Protein AF-A0A8H4UT86-F1 (afdb_monomer_lite)

Radius of gyration: 17.37 Å; chains: 1; bounding box: 57×39×41 Å

pLDDT: mean 86.65, std 18.44, range [25.34, 98.81]

Secondary structure (DSSP, 8-state):
--------TTS--TT-GGGSGGGGG--GGG--S-PPTTSPPHHHHGGGT-----PPPTTSTT--S----SSHHHHHHHHHHHHHHHTSTT--S-EEEEEETHHHHHHHHHHHT--TTEEEEEEET--S-IIIIIIEETTEE-HHHHHHHHH---

Sequence (154 aa):
MQRKSLLSWLGVRFFCLDLVPGRVGVPKSRLSGYEKFEAPDPAEWTARGYAIVNVDNRGSWDSEGDLIWWGTAEGRDGYDVVEELAQLPWCNQAVSFVGNSWLGIIQWFVAAENPPHLKCIAPFEGASDIYREIICRGGIPCKAFLRFLAEQHF

Foldseek 3Di:
DDPPCPDPVPPDPPDDCVPPVCSVVDDPVQAPVPDHPQDDGCSPVVVVVDDDDDDADAPGDPHHDDDDQADLRLLVVLLVVLVVQLPDPSHPLADEQGGEESSLQSVLSVVVVPRVSHDYYHRHPHDPDCVCPPAQPVHRGDVPVVVVVVPDDD

Structure (mmCIF, N/CA/C/O backbone):
data_AF-A0A8H4UT86-F1
#
_entry.id   AF-A0A8H4UT86-F1
#
loop_
_atom_site.group_PDB
_atom_site.id
_atom_site.type_symbol
_atom_site.label_atom_id
_atom_site.label_alt_id
_atom_site.label_comp_id
_atom_site.label_asym_id
_atom_site.label_entity_id
_atom_site.label_seq_id
_atom_site.pdbx_PDB_ins_code
_atom_site.Cartn_x
_atom_site.Cartn_y
_atom_site.Cartn_z
_atom_site.occupancy
_atom_site.B_iso_or_equiv
_atom_site.auth_seq_id
_atom_site.auth_comp_id
_atom_site.auth_asym_id
_atom_site.auth_atom_id
_atom_site.pdbx_PDB_model_num
ATOM 1 N N . MET A 1 1 ? -36.670 6.330 6.724 1.00 34.47 1 MET A N 1
ATOM 2 C CA . MET A 1 1 ? -36.358 7.411 5.758 1.00 34.47 1 MET A CA 1
ATOM 3 C C . MET A 1 1 ? -34.984 7.953 6.125 1.00 34.47 1 MET A C 1
ATOM 5 O O . MET A 1 1 ? -34.867 8.416 7.240 1.00 34.47 1 MET A O 1
ATOM 9 N N . GLN A 1 2 ? -33.892 7.865 5.370 1.00 29.44 2 GLN A N 1
ATOM 10 C CA . GLN A 1 2 ? -33.568 7.300 4.060 1.00 29.44 2 GLN A CA 1
ATOM 11 C C . GLN A 1 2 ? -32.340 6.388 4.248 1.00 29.44 2 GLN A C 1
ATOM 13 O O . GLN A 1 2 ? -31.376 6.783 4.898 1.00 29.44 2 GLN A O 1
ATOM 18 N N . ARG A 1 3 ? -32.362 5.175 3.686 1.00 30.73 3 ARG A N 1
ATOM 19 C CA . ARG A 1 3 ? -31.147 4.366 3.522 1.00 30.73 3 ARG A CA 1
ATOM 20 C C . ARG A 1 3 ? -30.372 4.980 2.359 1.00 30.73 3 ARG A C 1
ATOM 22 O O . ARG A 1 3 ? -30.835 4.888 1.227 1.00 30.73 3 ARG A O 1
ATOM 29 N N . LYS A 1 4 ? -29.237 5.629 2.621 1.00 30.11 4 LYS A N 1
ATOM 30 C CA . LYS A 1 4 ? -28.296 6.008 1.561 1.00 30.11 4 LYS A CA 1
ATOM 31 C C . LYS A 1 4 ? -27.568 4.744 1.105 1.00 30.11 4 LYS A C 1
ATOM 33 O O . LYS A 1 4 ? -26.500 4.417 1.602 1.00 30.11 4 LYS A O 1
ATOM 38 N N . SER A 1 5 ? -28.190 4.002 0.193 1.00 31.72 5 SER A N 1
ATOM 39 C CA . SER A 1 5 ? -27.493 3.045 -0.660 1.00 31.72 5 SER A CA 1
ATOM 40 C C . SER A 1 5 ? -26.720 3.841 -1.712 1.00 31.72 5 SER A C 1
ATOM 42 O O . SER A 1 5 ? -27.226 4.070 -2.812 1.00 31.72 5 SER A O 1
ATOM 44 N N . LEU A 1 6 ? -25.520 4.311 -1.364 1.00 27.05 6 LEU A N 1
ATOM 45 C CA . LEU A 1 6 ? -24.525 4.669 -2.373 1.00 27.05 6 LEU A CA 1
ATOM 46 C C . LEU A 1 6 ? -23.946 3.356 -2.896 1.00 27.05 6 LEU A C 1
ATOM 48 O O . LEU A 1 6 ? -23.043 2.741 -2.344 1.00 27.05 6 LEU A O 1
ATOM 52 N N . LEU A 1 7 ? -24.666 2.883 -3.901 1.00 29.47 7 LEU A N 1
ATOM 53 C CA . LEU A 1 7 ? -24.441 1.722 -4.728 1.00 29.47 7 LEU A CA 1
ATOM 54 C C . LEU A 1 7 ? -23.053 1.822 -5.381 1.00 29.47 7 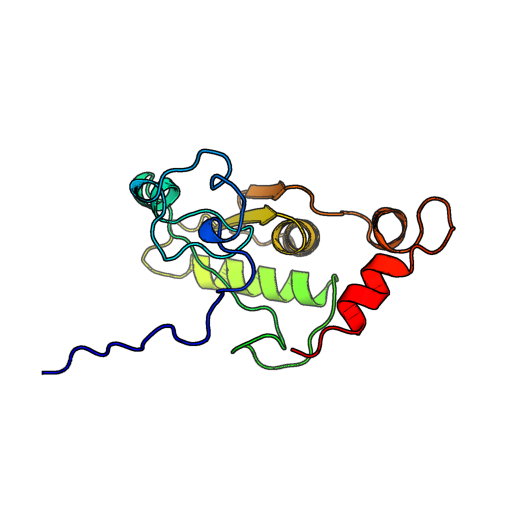LEU A C 1
ATOM 56 O O . LEU A 1 7 ? -22.773 2.739 -6.145 1.00 29.47 7 LEU A O 1
ATOM 60 N N . SER A 1 8 ? -22.223 0.835 -5.061 1.00 32.53 8 SER A N 1
ATOM 61 C CA . SER A 1 8 ? -20.828 0.573 -5.429 1.00 32.53 8 SER A CA 1
ATOM 62 C C . SER A 1 8 ? -20.579 0.310 -6.928 1.00 32.53 8 SER A C 1
ATOM 64 O O . SER A 1 8 ? -19.800 -0.564 -7.297 1.00 32.53 8 SER A O 1
ATOM 66 N N . TRP A 1 9 ? -21.250 1.026 -7.830 1.00 25.34 9 TRP A N 1
ATOM 67 C CA . TRP A 1 9 ? -21.366 0.613 -9.237 1.00 25.34 9 TRP A CA 1
ATOM 68 C C . TRP A 1 9 ? -20.205 0.963 -10.174 1.00 25.34 9 TRP A C 1
ATOM 70 O O . TRP A 1 9 ? -20.289 0.641 -11.356 1.00 25.34 9 TRP A O 1
ATOM 80 N N . LEU A 1 10 ? -19.101 1.521 -9.677 1.00 30.80 10 LEU A N 1
ATOM 81 C CA . LEU A 1 10 ? -17.875 1.703 -10.474 1.00 30.80 10 LEU A CA 1
ATOM 82 C C . LEU A 1 10 ? -16.599 1.183 -9.787 1.00 30.80 10 LEU A C 1
ATOM 84 O O . LEU A 1 10 ? -15.527 1.220 -10.379 1.00 30.80 10 LEU A O 1
ATOM 88 N N . GLY A 1 11 ? -16.707 0.622 -8.579 1.00 36.44 11 GLY A N 1
ATOM 89 C CA . GLY A 1 11 ? -15.558 0.123 -7.826 1.00 36.44 11 GLY A CA 1
ATOM 90 C C . GLY A 1 11 ? -15.260 -1.350 -8.113 1.00 36.44 11 GLY A C 1
ATOM 91 O O . GLY A 1 11 ? -16.002 -2.228 -7.687 1.00 36.44 11 GLY A O 1
ATOM 92 N N . VAL A 1 12 ? -14.142 -1.613 -8.792 1.00 42.94 12 VAL A N 1
ATOM 93 C CA . VAL A 1 12 ? -13.356 -2.860 -8.689 1.00 42.94 12 VAL A CA 1
ATOM 94 C C . VAL A 1 12 ? -14.091 -4.163 -9.071 1.00 42.94 12 VAL A C 1
ATOM 96 O O . VAL A 1 12 ? -14.198 -5.105 -8.293 1.00 42.94 12 VAL A O 1
ATOM 99 N N . ARG A 1 13 ? -14.561 -4.279 -10.321 1.00 43.00 13 ARG A N 1
ATOM 100 C CA . ARG A 1 13 ? -14.801 -5.609 -10.939 1.00 43.00 13 ARG A CA 1
ATOM 101 C C . ARG A 1 13 ? -13.634 -6.117 -11.781 1.00 43.00 13 ARG A C 1
ATOM 103 O O . ARG A 1 13 ? -13.644 -7.278 -12.186 1.00 43.00 13 ARG A O 1
ATOM 110 N N . PHE A 1 14 ? -12.631 -5.283 -12.028 1.00 49.34 14 PHE A N 1
ATOM 111 C CA . PHE A 1 14 ? -11.363 -5.734 -12.583 1.00 49.34 14 PHE A CA 1
ATOM 112 C C . PHE A 1 14 ? -10.630 -6.528 -11.491 1.00 49.34 14 PHE A C 1
ATOM 114 O O . PHE A 1 14 ? -10.315 -5.983 -10.441 1.00 49.34 14 PHE A O 1
ATOM 121 N N . PHE A 1 15 ? -10.428 -7.828 -11.734 1.00 62.12 15 PHE A N 1
ATOM 122 C CA . PHE A 1 15 ? -9.711 -8.780 -10.869 1.00 62.12 15 PHE A CA 1
ATOM 123 C C . PHE A 1 15 ? -10.402 -9.245 -9.566 1.00 62.12 15 PHE A C 1
ATOM 125 O O . PHE A 1 15 ? -9.761 -9.430 -8.535 1.00 62.12 15 PHE A O 1
ATOM 132 N N . CYS A 1 16 ? -11.705 -9.541 -9.609 1.00 73.94 16 CYS A N 1
ATOM 133 C CA . CYS A 1 16 ? -12.352 -10.340 -8.554 1.00 73.94 16 CYS A CA 1
ATOM 134 C C . CYS A 1 16 ? -11.991 -11.837 -8.683 1.00 73.94 16 CYS A C 1
ATOM 136 O O . CYS A 1 16 ? -11.884 -12.355 -9.797 1.00 73.94 16 CYS A O 1
ATOM 138 N N . LEU A 1 17 ? -11.900 -12.566 -7.560 1.00 83.06 17 LEU A N 1
ATOM 139 C CA . LEU A 1 17 ? -11.685 -14.025 -7.537 1.00 83.06 17 LEU A CA 1
ATOM 140 C C . LEU A 1 17 ? -12.720 -14.809 -8.357 1.00 83.06 17 LEU A C 1
ATOM 142 O O . LEU A 1 17 ? -12.412 -15.893 -8.844 1.00 83.06 17 LEU A O 1
ATOM 146 N N . ASP A 1 18 ? -13.924 -14.263 -8.546 1.00 84.69 18 ASP A N 1
ATOM 147 C CA . ASP A 1 18 ? -14.972 -14.852 -9.389 1.00 84.69 18 ASP A CA 1
ATOM 148 C C . ASP A 1 18 ? -14.587 -14.941 -10.879 1.00 84.69 18 ASP A C 1
ATOM 150 O O . ASP A 1 18 ? -15.198 -15.715 -11.616 1.00 84.69 18 ASP A O 1
ATOM 154 N N . LEU A 1 19 ? -13.573 -14.190 -11.321 1.00 83.00 19 LEU A N 1
ATOM 155 C CA . LEU A 1 19 ? -13.028 -14.250 -12.682 1.00 83.00 19 LEU A CA 1
ATOM 156 C C . LEU A 1 19 ? -11.931 -15.312 -12.839 1.00 83.00 19 LEU A C 1
ATOM 158 O O . LEU A 1 19 ? -11.539 -15.630 -13.961 1.00 83.00 19 LEU A O 1
ATOM 162 N N . VAL A 1 20 ? -11.427 -15.867 -11.735 1.00 83.69 20 VAL A N 1
ATOM 163 C CA . VAL A 1 20 ? -10.353 -16.862 -11.751 1.00 83.69 20 VAL A CA 1
ATOM 164 C C . VAL A 1 20 ? -10.962 -18.267 -11.830 1.00 83.69 20 VAL A C 1
ATOM 166 O O . VAL A 1 20 ? -11.836 -18.594 -11.019 1.00 83.69 20 VAL A O 1
ATOM 169 N N . PRO A 1 21 ? -10.515 -19.139 -12.759 1.00 87.06 21 PRO A N 1
ATOM 170 C CA . PRO A 1 21 ? -11.012 -20.509 -12.853 1.00 87.06 21 PRO A CA 1
ATOM 171 C C . PRO A 1 21 ? -10.977 -21.239 -11.504 1.00 87.06 21 PRO A C 1
ATOM 173 O O . PRO A 1 21 ? -9.951 -21.289 -10.825 1.00 87.06 21 PRO A O 1
ATOM 176 N N . GLY A 1 22 ? -12.130 -21.772 -11.088 1.00 87.19 22 GLY A N 1
ATOM 177 C CA . GLY A 1 22 ? -12.279 -22.478 -9.810 1.00 87.19 22 GLY A CA 1
ATOM 178 C C . GLY A 1 22 ? -12.062 -21.615 -8.560 1.00 87.19 22 GLY A C 1
ATOM 179 O O . GLY A 1 22 ? -11.963 -22.172 -7.468 1.00 87.19 22 GLY A O 1
ATOM 180 N N . ARG A 1 23 ? -11.969 -20.282 -8.697 1.00 89.31 23 ARG A N 1
ATOM 181 C CA . ARG A 1 23 ? -11.710 -19.317 -7.612 1.00 89.31 23 ARG A CA 1
ATOM 182 C C . ARG A 1 23 ? -10.495 -19.685 -6.761 1.00 89.31 23 ARG A C 1
ATOM 184 O O . ARG A 1 23 ? -10.483 -19.419 -5.563 1.00 89.31 23 ARG A O 1
ATOM 191 N N . VAL A 1 24 ? -9.531 -20.392 -7.364 1.00 88.00 24 VAL A N 1
ATOM 192 C CA . VAL A 1 24 ? -8.371 -21.014 -6.694 1.00 88.00 24 VAL A CA 1
ATOM 193 C C . VAL A 1 24 ? -8.730 -21.780 -5.407 1.00 88.00 24 VAL A C 1
ATOM 195 O O . VAL A 1 24 ? -7.945 -21.851 -4.468 1.00 88.00 24 VAL A O 1
ATOM 198 N N . GLY A 1 25 ? -9.936 -22.359 -5.351 1.00 90.31 25 GLY A N 1
ATOM 199 C CA . GLY A 1 25 ? -10.435 -23.104 -4.193 1.00 90.31 25 GLY A CA 1
ATOM 200 C C . GLY A 1 25 ? -11.023 -22.251 -3.062 1.00 90.31 25 GLY A C 1
ATOM 201 O O . GLY A 1 25 ? -11.426 -22.807 -2.042 1.00 90.31 25 GLY A O 1
ATOM 202 N N . VAL A 1 26 ? -11.123 -20.928 -3.219 1.00 88.88 26 VAL A N 1
ATOM 203 C CA . VAL A 1 26 ? -11.685 -20.029 -2.200 1.00 88.88 26 VAL A CA 1
ATOM 204 C C . VAL A 1 26 ? -13.218 -19.977 -2.317 1.00 88.88 26 VAL A C 1
ATOM 206 O O . VAL A 1 26 ? -13.752 -19.547 -3.345 1.00 88.88 26 VAL A O 1
ATOM 209 N N . PRO A 1 27 ? -13.978 -20.394 -1.284 1.00 90.69 27 PRO A N 1
ATOM 210 C CA . PRO A 1 27 ? -15.438 -20.373 -1.322 1.00 90.69 27 PRO A CA 1
ATOM 211 C C . PRO A 1 27 ? -16.002 -18.954 -1.149 1.00 90.69 27 PRO A C 1
ATOM 213 O O . PRO A 1 27 ? -15.335 -18.022 -0.714 1.00 90.69 27 PRO A O 1
ATOM 216 N N . LYS A 1 28 ? -17.273 -18.757 -1.526 1.00 88.25 28 LYS A N 1
ATOM 217 C CA . LYS A 1 28 ? -17.916 -17.419 -1.589 1.00 88.25 28 LYS A CA 1
ATOM 218 C C . LYS A 1 28 ? -18.197 -16.867 -0.200 1.00 88.25 28 LYS A C 1
ATOM 220 O O . LYS A 1 28 ? -18.029 -15.686 0.042 1.00 88.25 28 LYS A O 1
ATOM 225 N N . SER A 1 29 ? -18.516 -17.769 0.718 1.00 91.00 29 SER A N 1
ATOM 226 C CA . SER A 1 29 ? -18.728 -17.494 2.134 1.00 91.00 29 SER A CA 1
ATOM 227 C C . SER A 1 29 ? -17.478 -17.044 2.894 1.00 91.00 29 SER A C 1
ATOM 229 O O . SER A 1 29 ? -17.598 -16.700 4.064 1.00 91.00 29 SER A O 1
ATOM 231 N N . ARG A 1 30 ? -16.286 -17.089 2.281 1.00 89.56 30 ARG A N 1
ATOM 232 C CA . ARG A 1 30 ? -15.031 -16.65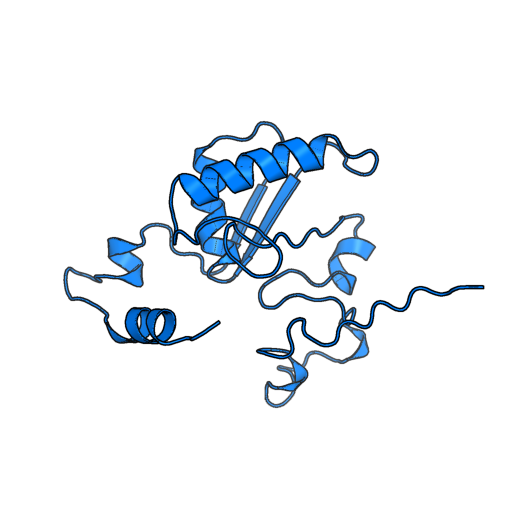2 2.913 1.00 89.56 30 ARG A CA 1
ATOM 233 C C . ARG A 1 30 ? -14.626 -15.223 2.563 1.00 89.56 30 ARG A C 1
ATOM 235 O O . ARG A 1 30 ? -13.658 -14.757 3.148 1.00 89.56 30 ARG A O 1
ATOM 242 N N . LEU A 1 31 ? -15.345 -14.567 1.654 1.00 89.50 31 LEU A N 1
ATOM 243 C CA . LEU A 1 31 ? -15.074 -13.190 1.250 1.00 89.50 31 LEU A CA 1
ATOM 244 C C . LEU A 1 31 ? -16.107 -12.243 1.852 1.00 89.50 31 LEU A C 1
ATOM 246 O O . LEU A 1 31 ? -17.269 -12.622 2.027 1.00 89.50 31 LEU A O 1
ATOM 250 N N . SER A 1 32 ? -15.694 -11.016 2.155 1.00 89.94 32 SER A N 1
ATOM 251 C CA . SER A 1 32 ? -16.606 -9.998 2.692 1.00 89.94 32 SER A CA 1
ATOM 252 C C . SER A 1 32 ? -17.507 -9.368 1.630 1.00 89.94 32 SER A C 1
ATOM 254 O O . SER A 1 32 ? -18.566 -8.841 1.974 1.00 89.94 32 SER A O 1
ATOM 256 N N . GLY A 1 33 ? -17.104 -9.408 0.358 1.00 88.31 33 GLY A N 1
ATOM 257 C CA . GLY A 1 33 ? -17.700 -8.616 -0.717 1.00 88.31 33 GLY A CA 1
ATOM 258 C C . GLY A 1 33 ? -17.239 -7.153 -0.720 1.00 88.31 33 GLY A C 1
ATOM 259 O O . GLY A 1 33 ? -17.763 -6.360 -1.502 1.00 88.31 33 GLY A O 1
ATOM 260 N N . TYR A 1 34 ? -16.296 -6.795 0.157 1.00 86.94 34 TYR A N 1
ATOM 261 C CA . TYR A 1 34 ? -15.683 -5.469 0.281 1.00 86.94 34 TYR A CA 1
ATOM 262 C C . TYR A 1 34 ? -14.158 -5.517 0.099 1.00 86.94 34 TYR A C 1
ATOM 264 O O . TYR A 1 34 ? -13.465 -4.534 0.365 1.00 86.94 34 TYR A O 1
ATOM 272 N N . GLU A 1 35 ? -13.618 -6.659 -0.319 1.00 86.25 35 GLU A N 1
ATOM 273 C CA . GLU A 1 35 ? -12.205 -6.829 -0.618 1.00 86.25 35 GLU A CA 1
ATOM 274 C C . GLU A 1 35 ? -11.767 -5.959 -1.809 1.00 86.25 35 GLU A C 1
ATOM 276 O O . GLU A 1 35 ? -12.440 -5.894 -2.839 1.00 86.25 35 GLU A O 1
ATOM 281 N N . LYS A 1 36 ? -10.618 -5.284 -1.674 1.00 86.50 36 LYS A N 1
ATOM 282 C CA . LYS A 1 36 ? -9.943 -4.591 -2.784 1.00 86.50 36 LYS A CA 1
ATOM 283 C C . LYS A 1 36 ? -8.915 -5.552 -3.385 1.00 86.50 36 LYS A C 1
ATOM 285 O O . LYS A 1 36 ? -8.343 -6.374 -2.670 1.00 86.50 36 LYS A O 1
ATOM 290 N N . PHE A 1 37 ? -8.708 -5.481 -4.699 1.00 85.62 37 PHE A N 1
ATOM 291 C CA . PHE A 1 37 ? -7.707 -6.312 -5.373 1.00 85.62 37 PHE A CA 1
ATOM 292 C C . PHE A 1 37 ? -6.336 -6.142 -4.700 1.00 85.62 37 PHE A C 1
ATOM 294 O O . PHE A 1 37 ? -5.969 -5.022 -4.354 1.00 85.62 37 PHE A O 1
ATOM 301 N N . GLU A 1 38 ? -5.628 -7.255 -4.476 1.00 90.25 38 GLU A N 1
ATOM 302 C CA . GLU A 1 38 ? -4.310 -7.314 -3.809 1.00 90.25 38 GLU A CA 1
ATOM 303 C C . GLU A 1 38 ? -4.261 -6.827 -2.349 1.00 90.25 38 GLU A C 1
ATOM 305 O O . GLU A 1 38 ? -3.190 -6.836 -1.736 1.00 90.25 38 GLU A O 1
ATOM 310 N N . ALA A 1 39 ? -5.401 -6.446 -1.769 1.00 91.94 39 ALA A N 1
ATOM 311 C CA . ALA A 1 39 ? -5.522 -6.003 -0.388 1.00 91.94 39 ALA A CA 1
ATOM 312 C C . ALA A 1 39 ? -6.088 -7.119 0.514 1.00 91.94 39 ALA A C 1
ATOM 314 O O . ALA A 1 39 ? -6.699 -8.079 0.031 1.00 91.94 39 ALA A O 1
ATOM 315 N N . PRO A 1 40 ? -5.927 -7.012 1.843 1.00 91.94 40 PRO A N 1
ATOM 316 C CA . PRO A 1 40 ? -6.539 -7.953 2.769 1.00 91.94 40 PRO A CA 1
ATOM 317 C C . PRO A 1 40 ? -8.072 -7.904 2.735 1.00 91.94 40 PRO A C 1
ATOM 319 O O . PRO A 1 40 ? -8.673 -6.836 2.624 1.00 91.94 40 PRO A O 1
ATOM 322 N N . ASP A 1 41 ? -8.714 -9.060 2.911 1.00 92.44 41 ASP A N 1
ATOM 323 C CA . ASP A 1 41 ? -10.174 -9.140 2.989 1.00 92.44 41 ASP A CA 1
ATOM 324 C C . ASP A 1 41 ? -10.675 -8.775 4.404 1.00 92.44 41 ASP A C 1
ATOM 326 O O . ASP A 1 41 ? -10.246 -9.398 5.389 1.00 92.44 41 ASP A O 1
ATOM 330 N N . PRO A 1 42 ? -11.622 -7.826 4.538 1.00 92.88 42 PRO A N 1
ATOM 331 C CA . PRO A 1 42 ? -12.276 -7.524 5.806 1.00 92.88 42 PRO A CA 1
ATOM 332 C C . PRO A 1 42 ? -12.823 -8.742 6.558 1.00 92.88 42 PRO A C 1
ATOM 334 O O . PRO A 1 42 ? -12.743 -8.761 7.786 1.00 92.88 42 PRO A O 1
ATOM 337 N N . ALA A 1 43 ? -13.333 -9.768 5.869 1.00 92.25 43 ALA A N 1
ATOM 338 C CA . ALA A 1 43 ? -13.895 -10.970 6.489 1.00 92.25 43 ALA A CA 1
ATOM 339 C C . ALA A 1 43 ? -12.886 -11.700 7.388 1.00 92.25 43 ALA A C 1
ATOM 341 O O . ALA A 1 43 ? -13.276 -12.294 8.391 1.00 92.25 43 ALA A O 1
ATOM 342 N N . GLU A 1 44 ? -11.597 -11.637 7.053 1.00 92.38 44 GLU A N 1
ATOM 343 C CA . GLU A 1 44 ? -10.536 -12.278 7.828 1.00 92.38 44 GLU A CA 1
ATOM 344 C C . GLU A 1 44 ? -9.994 -11.350 8.925 1.00 92.38 44 GLU A C 1
ATOM 346 O O . GLU A 1 44 ? -9.836 -11.762 10.074 1.00 92.38 44 GLU A O 1
ATOM 351 N N . TRP A 1 45 ? -9.708 -10.089 8.592 1.00 95.06 45 TRP A N 1
ATOM 352 C CA . TRP A 1 45 ? -8.947 -9.203 9.482 1.00 95.06 45 TRP A CA 1
ATOM 353 C C . TRP A 1 45 ? -9.812 -8.427 10.473 1.00 95.06 45 TRP A C 1
ATOM 355 O O . TRP A 1 45 ? -9.396 -8.230 11.616 1.00 95.06 45 TRP A O 1
ATOM 365 N N . THR A 1 46 ? -11.039 -8.052 10.103 1.00 95.44 46 THR A N 1
ATOM 366 C CA . THR A 1 46 ? -11.942 -7.361 11.044 1.00 95.44 46 THR A CA 1
ATOM 367 C C . THR A 1 46 ? -12.405 -8.286 12.165 1.00 95.44 46 THR A C 1
ATOM 369 O O . THR A 1 46 ? -12.480 -7.869 13.319 1.00 95.44 46 THR A O 1
ATOM 372 N N . ALA A 1 47 ? -12.580 -9.580 11.871 1.00 93.81 47 ALA A N 1
ATOM 373 C CA . ALA A 1 47 ? -12.844 -10.611 12.874 1.00 93.81 47 ALA A CA 1
ATOM 374 C C . ALA A 1 47 ? -11.692 -10.778 13.887 1.00 93.81 47 ALA A C 1
ATOM 376 O O . ALA A 1 47 ? -11.903 -11.280 14.989 1.00 93.81 47 ALA A O 1
ATOM 377 N N . ARG A 1 48 ? -10.479 -10.335 13.530 1.00 96.19 48 ARG A N 1
ATOM 378 C CA . ARG A 1 48 ? -9.281 -10.325 14.386 1.00 96.19 48 ARG A CA 1
ATOM 379 C C . ARG A 1 48 ? -9.075 -8.995 15.123 1.00 96.19 48 ARG A C 1
ATOM 381 O O . ARG A 1 48 ? -8.084 -8.857 15.830 1.00 96.19 48 ARG A O 1
ATOM 388 N N . GLY A 1 49 ? -9.991 -8.034 14.972 1.00 96.75 49 GLY A N 1
ATOM 389 C CA . GLY A 1 49 ? -9.938 -6.730 15.639 1.00 96.75 49 GLY A CA 1
ATOM 390 C C . GLY A 1 49 ? -9.184 -5.636 14.877 1.00 96.75 49 GLY A C 1
ATOM 391 O O . GLY A 1 49 ? -8.890 -4.600 15.466 1.00 96.75 49 GLY A O 1
ATOM 392 N N . TYR A 1 50 ? -8.877 -5.836 13.592 1.00 97.69 50 TYR A N 1
ATOM 393 C CA . TYR A 1 50 ? -8.248 -4.812 12.751 1.00 97.69 50 TYR A CA 1
ATOM 394 C C . TYR A 1 50 ? -9.291 -3.976 12.001 1.00 97.69 50 TYR A C 1
ATOM 396 O O . TYR A 1 50 ? -10.292 -4.501 11.517 1.00 97.69 50 TYR A O 1
ATOM 404 N N . ALA A 1 51 ? -9.021 -2.682 11.838 1.00 96.88 51 ALA A N 1
ATOM 405 C CA . ALA A 1 51 ? -9.689 -1.857 10.836 1.00 96.88 51 ALA A CA 1
ATOM 406 C C . ALA A 1 51 ? -8.924 -1.949 9.505 1.00 96.88 51 ALA A C 1
ATOM 408 O O . ALA A 1 51 ? -7.694 -1.983 9.504 1.00 96.88 51 ALA A O 1
ATOM 409 N N . ILE A 1 52 ? -9.643 -1.976 8.379 1.00 95.81 52 ILE A N 1
ATOM 410 C CA . ILE A 1 52 ? -9.052 -1.904 7.035 1.00 95.81 52 ILE A CA 1
ATOM 411 C C . ILE A 1 52 ? -9.388 -0.546 6.431 1.00 95.81 52 ILE A C 1
ATOM 413 O O . ILE A 1 52 ? -10.553 -0.146 6.416 1.00 95.81 52 ILE A O 1
ATOM 417 N N . VAL A 1 53 ? -8.371 0.134 5.904 1.00 95.81 53 VAL A N 1
ATOM 418 C CA . VAL A 1 53 ? -8.508 1.398 5.179 1.00 95.81 53 VAL A CA 1
ATOM 419 C C . VAL A 1 53 ? -7.886 1.228 3.800 1.00 95.81 53 VAL A C 1
ATOM 421 O O . VAL A 1 53 ? -6.712 0.890 3.685 1.00 95.81 53 VAL A O 1
ATOM 424 N N . ASN A 1 54 ? -8.681 1.467 2.759 1.00 93.94 54 ASN A N 1
ATOM 425 C CA . ASN A 1 54 ? -8.224 1.467 1.376 1.00 93.94 54 ASN A CA 1
ATOM 426 C C . ASN A 1 54 ? -8.116 2.913 0.907 1.00 93.94 54 ASN A C 1
ATOM 428 O O . ASN A 1 54 ? -9.139 3.560 0.696 1.00 93.94 54 ASN A O 1
ATOM 432 N N . VAL A 1 55 ? -6.891 3.403 0.757 1.00 93.25 55 VAL A N 1
ATOM 433 C CA . VAL A 1 55 ? -6.622 4.768 0.299 1.00 93.25 55 VAL A CA 1
ATOM 434 C C . VAL A 1 55 ? -6.418 4.758 -1.212 1.00 93.25 55 VAL A C 1
ATOM 436 O O . VAL A 1 55 ? -5.806 3.831 -1.750 1.00 93.25 55 VAL A O 1
ATOM 439 N N . ASP A 1 56 ? -6.963 5.759 -1.896 1.00 92.38 56 ASP A N 1
ATOM 440 C CA . ASP A 1 56 ? -6.653 6.013 -3.298 1.00 92.38 56 ASP A CA 1
ATOM 441 C C . ASP A 1 56 ? -5.457 6.962 -3.369 1.00 92.38 56 ASP A C 1
ATOM 443 O O . ASP A 1 56 ? -5.436 8.009 -2.717 1.00 92.38 56 ASP A O 1
ATOM 447 N N . ASN A 1 57 ? -4.439 6.584 -4.138 1.00 90.62 57 ASN A N 1
ATOM 448 C CA . ASN A 1 57 ? -3.236 7.394 -4.295 1.00 90.62 57 ASN A CA 1
ATOM 449 C C . ASN A 1 57 ? -3.570 8.743 -4.938 1.00 90.62 57 ASN A C 1
ATOM 451 O O . ASN A 1 57 ? -4.522 8.852 -5.712 1.00 90.62 57 ASN A O 1
ATOM 455 N N . ARG A 1 58 ? -2.750 9.759 -4.661 1.00 93.50 58 ARG A N 1
ATOM 456 C CA . ARG A 1 58 ? -2.815 11.069 -5.322 1.00 93.50 58 ARG A CA 1
ATOM 457 C C . ARG A 1 58 ? -2.963 10.918 -6.841 1.00 93.50 58 ARG A C 1
ATOM 459 O O . ARG A 1 58 ? -2.222 10.160 -7.465 1.00 93.50 58 ARG A O 1
ATOM 466 N N . GLY A 1 59 ? -3.917 11.643 -7.419 1.00 91.69 59 GLY A N 1
ATOM 467 C CA . GLY A 1 59 ? -4.226 11.614 -8.849 1.00 91.69 59 GLY A CA 1
ATOM 468 C C . GLY A 1 59 ? -4.842 10.310 -9.357 1.00 91.69 59 GLY A C 1
ATOM 469 O O . GLY A 1 59 ? -4.798 10.052 -10.560 1.00 91.69 59 GLY A O 1
ATOM 470 N N . SER A 1 60 ? -5.390 9.473 -8.471 1.00 88.88 60 SER A N 1
ATOM 471 C CA . SER A 1 60 ? -6.117 8.256 -8.840 1.00 88.88 60 SER A CA 1
ATOM 472 C C . SER A 1 60 ? -7.515 8.227 -8.230 1.00 88.88 60 SER A C 1
ATOM 474 O O . SER A 1 60 ? -7.703 8.591 -7.071 1.00 88.88 60 SER A O 1
ATOM 476 N N . TRP A 1 61 ? -8.486 7.742 -9.007 1.00 89.12 61 TRP A N 1
ATOM 477 C CA . TRP A 1 61 ? -9.887 7.616 -8.592 1.00 89.12 61 TRP A CA 1
ATOM 478 C C . TRP A 1 61 ? -10.445 8.922 -8.007 1.00 89.12 61 TRP A C 1
ATOM 480 O O . TRP A 1 61 ? -10.488 9.927 -8.712 1.00 89.12 61 TRP A O 1
ATOM 490 N N . ASP A 1 62 ? -10.873 8.905 -6.743 1.00 92.69 62 ASP A N 1
ATOM 491 C CA . ASP A 1 62 ? -11.470 10.057 -6.067 1.00 92.69 62 ASP A CA 1
ATOM 492 C C . ASP A 1 62 ? -10.419 11.001 -5.440 1.00 92.69 62 ASP A C 1
ATOM 494 O O . ASP A 1 62 ? -10.779 12.053 -4.908 1.00 92.69 62 ASP A O 1
ATOM 498 N N . SER A 1 63 ? -9.125 10.661 -5.502 1.00 94.31 63 SER A N 1
ATOM 499 C CA . SER A 1 63 ? -8.029 11.488 -4.982 1.00 94.31 63 SER A CA 1
ATOM 500 C C . SER A 1 63 ? -7.537 12.508 -6.014 1.00 94.31 63 SER A C 1
ATOM 502 O O . SER A 1 63 ? -7.164 12.167 -7.136 1.00 94.31 63 SER A O 1
ATOM 504 N N . GLU A 1 64 ? -7.468 13.776 -5.603 1.00 94.62 64 GLU A N 1
ATOM 505 C CA . GLU A 1 64 ? -6.987 14.896 -6.422 1.00 94.62 64 GLU A CA 1
ATOM 506 C C . GLU A 1 64 ? -5.468 14.837 -6.707 1.00 94.62 64 GLU A C 1
ATOM 508 O O . GLU A 1 64 ? -4.716 14.070 -6.099 1.00 94.62 64 GLU A O 1
ATOM 513 N N . GLY A 1 65 ? -4.998 15.715 -7.600 1.00 93.69 65 GLY A N 1
ATOM 514 C CA . GLY A 1 65 ? -3.580 15.911 -7.919 1.00 93.69 65 GLY A CA 1
ATOM 515 C C . GLY A 1 65 ? -3.082 15.080 -9.102 1.00 93.69 65 GLY A C 1
ATOM 516 O O . GLY A 1 65 ? -3.869 14.502 -9.846 1.00 93.69 65 GLY A O 1
ATOM 517 N N . ASP A 1 66 ? -1.760 15.041 -9.270 1.00 91.50 66 ASP A N 1
ATOM 518 C CA . ASP A 1 66 ? -1.107 14.294 -10.347 1.00 91.50 66 ASP A CA 1
ATOM 519 C C . ASP A 1 66 ? -0.569 12.956 -9.836 1.00 91.50 66 ASP A C 1
ATOM 521 O O . ASP A 1 66 ? 0.117 12.897 -8.809 1.00 91.50 66 ASP A O 1
ATOM 525 N N . LEU A 1 67 ? -0.843 11.887 -10.587 1.00 88.19 67 LEU A N 1
ATOM 526 C CA . LEU A 1 67 ? -0.321 10.558 -10.299 1.00 88.19 67 LEU A CA 1
ATOM 527 C C . LEU A 1 67 ? 1.177 10.498 -10.621 1.00 88.19 67 LEU A C 1
ATOM 529 O O . LEU A 1 67 ? 1.589 10.629 -11.775 1.00 88.19 67 LEU A O 1
ATOM 533 N N . ILE A 1 68 ? 1.992 10.234 -9.601 1.00 85.31 68 ILE A N 1
ATOM 534 C CA . ILE A 1 68 ? 3.433 10.001 -9.736 1.00 85.31 68 ILE A CA 1
ATOM 535 C C . ILE A 1 68 ? 3.719 8.566 -9.314 1.00 85.31 68 ILE A C 1
ATOM 537 O O . ILE A 1 68 ? 3.377 8.158 -8.209 1.00 85.31 68 ILE A O 1
ATOM 541 N N . TRP A 1 69 ? 4.354 7.800 -10.195 1.00 85.06 69 TRP A N 1
ATOM 542 C CA . TRP A 1 69 ? 4.666 6.401 -9.922 1.00 85.06 69 TRP A CA 1
ATOM 543 C C . TRP A 1 69 ? 5.895 6.307 -9.029 1.00 85.06 69 TRP A C 1
ATOM 545 O O . TRP A 1 69 ? 6.962 6.761 -9.439 1.00 85.06 69 TRP A O 1
ATOM 555 N N . TRP A 1 70 ? 5.745 5.672 -7.868 1.00 88.38 70 TRP A N 1
ATOM 556 C CA . TRP A 1 70 ? 6.812 5.159 -7.008 1.00 88.38 70 TRP A CA 1
ATOM 557 C C . TRP A 1 70 ? 7.907 6.171 -6.686 1.00 88.38 70 TRP A C 1
ATOM 559 O O . TRP A 1 70 ? 8.873 6.367 -7.427 1.00 88.38 70 TRP A O 1
ATOM 569 N N . GLY A 1 71 ? 7.806 6.786 -5.515 1.00 90.19 71 GLY A N 1
ATOM 570 C CA . GLY A 1 71 ? 8.831 7.712 -5.068 1.00 90.19 71 GLY A CA 1
ATOM 571 C C . GLY A 1 71 ? 8.494 8.398 -3.762 1.00 90.19 71 GLY A C 1
ATOM 572 O O . GLY A 1 71 ? 7.543 8.058 -3.064 1.00 90.19 71 GLY A O 1
ATOM 573 N N . THR A 1 72 ? 9.276 9.431 -3.465 1.00 92.50 72 THR A N 1
ATOM 574 C CA . THR A 1 72 ? 9.132 10.253 -2.260 1.00 92.50 72 THR A CA 1
ATOM 575 C C . THR A 1 72 ? 7.749 10.900 -2.139 1.00 92.50 72 THR A C 1
ATOM 577 O O . THR A 1 72 ? 7.286 11.117 -1.028 1.00 92.50 72 THR A O 1
ATOM 580 N N . ALA A 1 73 ? 7.067 11.200 -3.252 1.00 93.62 73 ALA A N 1
ATOM 581 C CA . ALA A 1 73 ? 5.706 11.741 -3.208 1.00 93.62 73 ALA A CA 1
ATOM 582 C C . ALA A 1 73 ? 4.718 10.741 -2.579 1.00 93.62 73 ALA A C 1
ATOM 584 O O . ALA A 1 73 ? 4.080 11.078 -1.590 1.00 93.62 73 ALA A O 1
ATOM 585 N N . GLU A 1 74 ? 4.672 9.497 -3.073 1.00 92.75 74 GLU A N 1
ATOM 586 C CA . GLU A 1 74 ? 3.842 8.438 -2.472 1.00 92.75 74 GLU A CA 1
ATOM 587 C C . GLU A 1 74 ? 4.279 8.107 -1.038 1.00 92.75 74 GLU A C 1
ATOM 589 O O . GLU A 1 74 ? 3.436 7.833 -0.187 1.00 92.75 74 GLU A O 1
ATOM 594 N N . GLY A 1 75 ? 5.584 8.167 -0.749 1.00 96.56 75 GLY A N 1
ATOM 595 C CA . GLY A 1 75 ? 6.098 8.002 0.612 1.00 96.56 75 GLY A CA 1
ATOM 596 C C . GLY A 1 75 ? 5.514 9.029 1.586 1.00 96.56 75 GLY A C 1
ATOM 597 O O . GLY A 1 75 ? 5.012 8.653 2.644 1.00 96.56 75 GLY A O 1
ATOM 598 N N . ARG A 1 76 ? 5.529 10.314 1.209 1.00 97.69 76 ARG A N 1
ATOM 599 C CA . ARG A 1 76 ? 4.978 11.418 2.014 1.00 97.69 76 ARG A CA 1
ATOM 600 C C . ARG A 1 76 ? 3.462 11.349 2.138 1.00 97.69 76 ARG A C 1
ATOM 602 O O . ARG A 1 76 ? 2.945 11.535 3.231 1.00 97.69 76 ARG A O 1
ATOM 609 N N . ASP A 1 77 ? 2.767 11.003 1.059 1.00 97.62 77 ASP A N 1
ATOM 610 C CA . ASP A 1 77 ? 1.316 10.804 1.101 1.00 97.62 77 ASP A CA 1
ATOM 611 C C . ASP A 1 77 ? 0.959 9.675 2.078 1.00 97.62 77 ASP A C 1
ATOM 613 O O . ASP A 1 77 ? 0.045 9.806 2.890 1.00 97.62 77 ASP A O 1
ATOM 617 N N . GLY A 1 78 ? 1.725 8.580 2.069 1.00 97.62 78 GLY A N 1
ATOM 618 C CA . GLY A 1 78 ? 1.552 7.505 3.039 1.00 97.62 78 GLY A CA 1
ATOM 619 C C . GLY A 1 78 ? 1.942 7.888 4.469 1.00 97.62 78 GLY A C 1
ATOM 620 O O . GLY A 1 78 ? 1.307 7.398 5.400 1.00 97.62 78 GLY A O 1
ATOM 621 N N . TYR A 1 79 ? 2.931 8.769 4.667 1.00 98.69 79 TYR A N 1
ATOM 622 C CA . TYR A 1 79 ? 3.233 9.343 5.984 1.00 98.69 79 TYR A CA 1
ATOM 623 C C . TYR A 1 79 ? 2.012 10.086 6.533 1.00 98.69 79 TYR A C 1
ATOM 625 O O . TYR A 1 79 ? 1.558 9.779 7.635 1.00 98.69 79 TYR A O 1
ATOM 633 N N . ASP A 1 80 ? 1.442 11.000 5.745 1.00 98.50 80 ASP A N 1
ATOM 634 C CA . ASP A 1 80 ? 0.279 11.789 6.156 1.00 98.50 80 ASP A CA 1
ATOM 635 C C . ASP A 1 80 ? -0.913 10.872 6.463 1.00 98.50 80 ASP A C 1
ATOM 637 O O . ASP A 1 80 ? -1.550 11.004 7.504 1.00 98.50 80 ASP A O 1
ATOM 641 N N . VAL A 1 81 ? -1.155 9.855 5.628 1.00 98.31 81 VAL A N 1
ATOM 642 C CA . VAL A 1 81 ? -2.182 8.832 5.886 1.00 98.31 81 VAL A CA 1
ATOM 643 C C . VAL A 1 81 ? -1.969 8.137 7.232 1.00 98.31 81 VAL A C 1
ATOM 645 O O . VAL A 1 81 ? -2.926 7.970 7.986 1.00 98.31 81 VAL A O 1
ATOM 648 N N . VAL A 1 82 ? -0.744 7.713 7.557 1.00 98.81 82 VAL A N 1
ATOM 649 C CA . VAL A 1 82 ? -0.459 7.035 8.833 1.00 98.81 82 VAL A CA 1
ATOM 650 C C . VAL A 1 82 ? -0.780 7.940 10.017 1.00 98.81 82 VAL A C 1
ATOM 652 O O . VAL A 1 82 ? -1.447 7.502 10.959 1.00 98.81 82 VAL A O 1
ATOM 655 N N . GLU A 1 83 ? -0.328 9.188 9.967 1.00 98.75 83 GLU A N 1
ATOM 656 C CA . GLU A 1 83 ? -0.480 10.126 11.075 1.00 98.75 83 GLU A CA 1
ATOM 657 C C . GLU A 1 83 ? -1.927 10.619 11.228 1.00 98.75 83 GLU A C 1
ATOM 659 O O . GLU A 1 83 ? -2.390 10.816 12.352 1.00 98.75 83 GLU A O 1
ATOM 664 N N . GLU A 1 84 ? -2.684 10.741 10.136 1.00 98.44 84 GLU A N 1
ATOM 665 C CA . GLU A 1 84 ? -4.119 11.038 10.179 1.00 98.44 84 GLU A CA 1
ATOM 666 C C . GLU A 1 84 ? -4.924 9.856 10.737 1.00 98.44 84 GLU A C 1
ATOM 668 O O . GLU A 1 84 ? -5.762 10.025 11.626 1.00 98.44 84 GLU A O 1
ATOM 673 N N . LEU A 1 85 ? -4.639 8.624 10.295 1.00 98.56 85 LEU A N 1
ATOM 674 C CA . LEU A 1 85 ? -5.321 7.434 10.810 1.00 98.56 85 LEU A CA 1
ATOM 675 C C . LEU A 1 85 ? -5.056 7.214 12.302 1.00 98.56 85 LEU A C 1
ATOM 677 O O . LEU A 1 85 ? -5.969 6.822 13.030 1.00 98.56 85 LEU A O 1
ATOM 681 N N . ALA A 1 86 ? -3.839 7.499 12.770 1.00 98.56 86 ALA A N 1
ATOM 682 C CA . ALA A 1 86 ? -3.465 7.364 14.174 1.00 98.56 86 ALA A CA 1
ATOM 683 C C . ALA A 1 86 ? -4.257 8.290 15.117 1.00 98.56 86 ALA A C 1
ATOM 685 O O . ALA A 1 86 ? -4.357 7.999 16.310 1.00 98.56 86 ALA A O 1
ATOM 686 N N . GLN A 1 87 ? -4.842 9.376 14.601 1.00 98.31 87 GLN A N 1
ATOM 687 C CA . GLN A 1 87 ? -5.657 10.319 15.375 1.00 98.31 87 GLN A CA 1
ATOM 688 C C . GLN A 1 87 ? -7.128 9.895 15.494 1.00 98.31 87 GLN A C 1
ATOM 690 O O . GLN A 1 87 ? -7.874 10.451 16.305 1.00 98.31 87 GLN A O 1
ATOM 695 N N . LEU A 1 88 ? -7.576 8.920 14.698 1.00 98.31 88 LEU A N 1
ATOM 696 C CA . LEU A 1 88 ? -8.975 8.512 14.689 1.00 98.31 88 LEU A CA 1
ATOM 697 C C . LEU A 1 88 ? -9.341 7.758 15.978 1.00 98.31 88 LEU A C 1
ATOM 699 O O . LEU A 1 88 ? -8.571 6.924 16.450 1.00 98.31 88 LEU A O 1
ATOM 703 N N . PRO A 1 89 ? -10.549 7.970 16.536 1.00 98.06 89 PRO A N 1
ATOM 704 C CA . PRO A 1 89 ? -10.922 7.457 17.861 1.00 98.06 89 PRO A CA 1
ATOM 705 C C . PRO A 1 89 ? -10.997 5.926 17.952 1.00 98.06 89 PRO A C 1
ATOM 707 O O . PRO A 1 89 ? -11.022 5.369 19.046 1.00 98.06 89 PRO A O 1
ATOM 710 N N . TRP A 1 90 ? -11.076 5.243 16.812 1.00 97.31 90 TRP A N 1
ATOM 711 C CA . TRP A 1 90 ? -11.077 3.784 16.718 1.00 97.31 90 TRP A CA 1
ATOM 712 C C . TRP A 1 90 ? -9.679 3.201 16.470 1.00 97.31 90 TRP A C 1
ATOM 714 O O . TRP A 1 90 ? -9.520 1.982 16.508 1.00 97.31 90 TRP A O 1
ATOM 724 N N . CYS A 1 91 ? -8.673 4.039 16.205 1.00 98.25 91 CYS A N 1
ATOM 725 C CA . C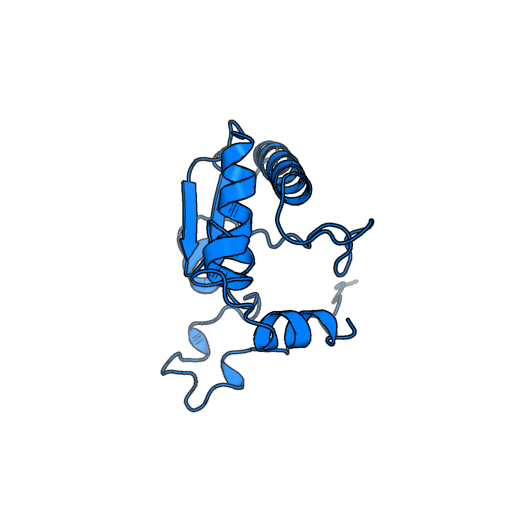YS A 1 91 ? -7.297 3.606 16.022 1.00 98.25 91 CYS A CA 1
ATOM 726 C C . CYS A 1 91 ? -6.590 3.530 17.377 1.00 98.25 91 CYS A C 1
ATOM 728 O O . CYS A 1 91 ? -6.679 4.428 18.209 1.00 98.25 91 CYS A O 1
ATOM 730 N N . ASN A 1 92 ? -5.825 2.465 17.590 1.00 97.94 92 ASN A N 1
ATOM 731 C CA . ASN A 1 92 ? -4.966 2.296 18.761 1.00 97.94 92 ASN A CA 1
ATOM 732 C C . ASN A 1 92 ? -3.557 2.883 18.543 1.00 97.94 92 ASN A C 1
ATOM 734 O O . ASN A 1 92 ? -2.598 2.397 19.141 1.00 97.94 92 ASN A O 1
ATOM 738 N N . GLN A 1 93 ? -3.425 3.885 17.664 1.00 98.25 93 GLN A N 1
ATOM 739 C CA . GLN A 1 93 ? -2.156 4.525 17.288 1.00 98.25 93 GLN A CA 1
ATOM 740 C C . GLN A 1 93 ? -1.111 3.565 16.678 1.00 98.25 93 GLN A C 1
ATOM 742 O O . GLN A 1 93 ? 0.088 3.860 16.653 1.00 98.25 93 GLN A O 1
ATOM 747 N N . ALA A 1 94 ? -1.551 2.404 16.185 1.00 98.50 94 ALA A N 1
ATOM 748 C CA . ALA A 1 94 ? -0.714 1.434 15.494 1.00 98.50 94 ALA A CA 1
ATOM 749 C C . ALA A 1 94 ? -1.251 1.186 14.082 1.00 98.50 94 ALA A C 1
ATOM 751 O O . ALA A 1 94 ? -2.226 0.462 13.887 1.00 98.50 94 ALA A O 1
ATOM 752 N N . VAL A 1 95 ? -0.582 1.773 13.091 1.00 98.62 95 VAL A N 1
ATOM 753 C CA . VAL A 1 95 ? -0.911 1.610 11.672 1.00 98.62 95 VAL A CA 1
ATOM 754 C C . VAL A 1 95 ? 0.069 0.627 11.040 1.00 98.62 95 VAL A C 1
ATOM 756 O O . VAL A 1 95 ? 1.232 0.521 11.439 1.00 98.62 95 VAL A O 1
ATOM 759 N N . SER A 1 96 ? -0.400 -0.158 10.077 1.00 98.06 96 SER A N 1
ATOM 760 C CA . SER A 1 96 ? 0.434 -1.088 9.318 1.00 98.06 96 SER A CA 1
ATOM 761 C C . SER A 1 96 ? 0.011 -1.102 7.861 1.00 98.06 96 SER A C 1
ATOM 763 O O . SER A 1 96 ? -1.177 -0.992 7.565 1.00 98.06 96 SER A O 1
ATOM 765 N N . PHE A 1 97 ? 0.982 -1.267 6.969 1.00 97.94 97 PHE A N 1
ATOM 766 C CA . PHE A 1 97 ? 0.716 -1.495 5.554 1.00 97.94 97 PHE A CA 1
ATOM 767 C C . PHE A 1 97 ? 0.811 -2.982 5.226 1.00 97.94 97 PHE A C 1
ATOM 769 O O . PHE A 1 97 ? 1.625 -3.711 5.792 1.00 97.94 97 PHE A O 1
ATOM 776 N N . VAL A 1 98 ? -0.034 -3.426 4.303 1.00 97.19 98 VAL A N 1
ATOM 777 C CA . VAL A 1 98 ? -0.065 -4.796 3.796 1.00 97.19 98 VAL A CA 1
ATOM 778 C C . VAL A 1 98 ? -0.702 -4.799 2.412 1.00 97.19 98 VAL A C 1
ATOM 780 O O . VAL A 1 98 ? -1.677 -4.090 2.169 1.00 97.19 98 VAL A O 1
ATOM 783 N N . GLY A 1 99 ? -0.161 -5.610 1.510 1.00 95.69 99 GLY A N 1
ATOM 784 C CA . GLY A 1 99 ? -0.716 -5.782 0.174 1.00 95.69 99 GLY A CA 1
ATOM 785 C C . GLY A 1 99 ? 0.324 -6.259 -0.825 1.00 95.69 99 GLY A C 1
ATOM 786 O O . GLY A 1 99 ? 1.519 -6.316 -0.514 1.00 95.69 99 GLY A O 1
ATOM 787 N N . ASN A 1 100 ? -0.158 -6.603 -2.016 1.00 95.12 100 ASN A N 1
ATOM 788 C CA . ASN A 1 100 ? 0.665 -7.133 -3.095 1.00 95.12 100 ASN A CA 1
ATOM 789 C C . ASN A 1 100 ? 1.011 -6.073 -4.155 1.00 95.12 100 ASN A C 1
ATOM 791 O O . ASN A 1 100 ? 0.324 -5.059 -4.274 1.00 95.12 100 ASN A O 1
ATOM 795 N N . SER A 1 101 ? 2.073 -6.309 -4.936 1.00 93.38 101 SER A N 1
ATOM 796 C CA . SER A 1 101 ? 2.400 -5.523 -6.140 1.00 93.38 101 SER A CA 1
ATOM 797 C C . SER A 1 101 ? 2.521 -4.020 -5.839 1.00 93.38 101 SER A C 1
ATOM 799 O O . SER A 1 101 ? 3.371 -3.657 -5.029 1.00 93.38 101 SER A O 1
ATOM 801 N N . TRP A 1 102 ? 1.696 -3.134 -6.418 1.00 91.94 102 TRP A N 1
ATOM 802 C CA . TRP A 1 102 ? 1.730 -1.691 -6.126 1.00 91.94 102 TRP A CA 1
ATOM 803 C C . TRP A 1 102 ? 1.537 -1.412 -4.635 1.00 91.94 102 TRP A C 1
ATOM 805 O O . TRP A 1 102 ? 2.307 -0.653 -4.048 1.00 91.94 102 TRP A O 1
ATOM 815 N N . LEU A 1 103 ? 0.570 -2.087 -4.001 1.00 94.38 103 LEU A N 1
ATOM 816 C CA . LEU A 1 103 ? 0.315 -1.967 -2.563 1.00 94.38 103 LEU A CA 1
ATOM 817 C C . LEU A 1 103 ? 1.501 -2.467 -1.728 1.00 94.38 103 LEU A C 1
ATOM 819 O O . LEU A 1 103 ? 1.641 -2.067 -0.576 1.00 94.38 103 LEU A O 1
ATOM 823 N N . GLY A 1 104 ? 2.349 -3.331 -2.293 1.00 96.12 104 GLY A N 1
ATOM 824 C CA . GLY A 1 104 ? 3.610 -3.769 -1.700 1.00 96.12 104 GLY A CA 1
ATOM 825 C C . GLY A 1 104 ? 4.757 -2.779 -1.929 1.00 96.12 104 GLY A C 1
ATOM 826 O O . GLY A 1 104 ? 5.475 -2.449 -0.989 1.00 96.12 104 GLY A O 1
ATOM 827 N N . ILE A 1 105 ? 4.913 -2.273 -3.156 1.00 96.19 105 ILE A N 1
ATOM 828 C CA . ILE A 1 105 ? 5.982 -1.343 -3.557 1.00 96.19 105 ILE A CA 1
ATOM 829 C C . ILE A 1 105 ? 5.940 -0.066 -2.714 1.00 96.19 105 ILE A C 1
ATOM 831 O O . ILE A 1 105 ? 6.970 0.350 -2.180 1.00 96.19 105 ILE A O 1
ATOM 835 N N . ILE A 1 106 ? 4.757 0.541 -2.552 1.00 95.75 106 ILE A N 1
ATOM 836 C CA . ILE A 1 106 ? 4.629 1.829 -1.853 1.00 95.75 106 ILE A CA 1
ATOM 837 C C . ILE A 1 106 ? 5.108 1.762 -0.400 1.00 95.75 106 ILE A C 1
ATOM 839 O O . ILE A 1 106 ? 5.616 2.750 0.123 1.00 95.75 106 ILE A O 1
ATOM 843 N N . GLN A 1 107 ? 5.019 0.596 0.248 1.00 97.81 107 GLN A N 1
ATOM 844 C CA . GLN A 1 107 ? 5.350 0.450 1.668 1.00 97.81 107 GLN A CA 1
ATOM 845 C C . GLN A 1 107 ? 6.820 0.758 1.948 1.00 97.81 107 GLN A C 1
ATOM 847 O O . GLN A 1 107 ? 7.135 1.280 3.015 1.00 97.81 107 GLN A O 1
ATOM 852 N N . TRP A 1 108 ? 7.714 0.485 0.990 1.00 97.94 108 TRP A N 1
ATOM 853 C CA . TRP A 1 108 ? 9.131 0.829 1.107 1.00 97.94 108 TRP A CA 1
ATOM 854 C C . TRP A 1 108 ? 9.351 2.341 1.152 1.00 97.94 108 TRP A C 1
ATOM 856 O O . TRP A 1 108 ? 10.143 2.822 1.961 1.00 97.94 108 TRP A O 1
ATOM 866 N N . PHE A 1 109 ? 8.620 3.092 0.325 1.00 97.31 109 PHE A N 1
ATOM 867 C CA . PHE A 1 109 ? 8.692 4.551 0.296 1.00 97.31 109 PHE A CA 1
ATOM 868 C C . PHE A 1 109 ? 8.077 5.165 1.553 1.00 97.31 109 PHE A C 1
ATOM 870 O O . PHE A 1 109 ? 8.679 6.054 2.143 1.00 97.31 109 PHE A O 1
ATOM 877 N N . VAL A 1 110 ? 6.932 4.650 2.011 1.00 98.06 110 VAL A N 1
ATOM 878 C CA . VAL A 1 110 ? 6.297 5.120 3.253 1.00 98.06 110 VAL A CA 1
ATOM 879 C C . VAL A 1 110 ? 7.189 4.843 4.462 1.00 98.06 110 VAL A C 1
ATOM 881 O O . VAL A 1 110 ? 7.408 5.726 5.285 1.00 98.06 110 VAL A O 1
ATOM 884 N N . ALA A 1 111 ? 7.766 3.642 4.560 1.00 98.31 111 ALA A N 1
ATOM 885 C CA . ALA A 1 111 ? 8.678 3.304 5.649 1.00 98.31 111 ALA A CA 1
ATOM 886 C C . ALA A 1 111 ? 9.940 4.184 5.656 1.00 98.31 111 ALA A C 1
ATOM 888 O O . ALA A 1 111 ? 10.441 4.515 6.730 1.00 98.31 111 ALA A O 1
ATOM 889 N N . ALA A 1 112 ? 10.431 4.605 4.485 1.00 98.19 112 ALA A N 1
ATOM 890 C CA . ALA A 1 112 ? 11.581 5.501 4.376 1.00 98.19 112 ALA A CA 1
ATOM 891 C C . ALA A 1 112 ? 11.320 6.907 4.954 1.00 98.19 112 ALA A C 1
ATOM 893 O O . ALA A 1 112 ? 12.264 7.550 5.415 1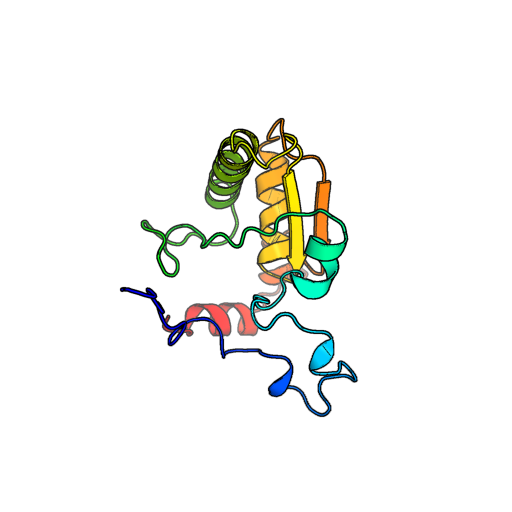.00 98.19 112 ALA A O 1
ATOM 894 N N . GLU A 1 113 ? 10.063 7.361 5.007 1.00 98.50 113 GLU A N 1
ATOM 895 C CA . GLU A 1 113 ? 9.677 8.622 5.663 1.00 98.50 113 GLU A CA 1
ATOM 896 C C . GLU A 1 113 ? 9.595 8.501 7.201 1.00 98.50 113 GLU A C 1
ATOM 898 O O . GLU A 1 113 ? 9.422 9.498 7.894 1.00 98.50 113 GLU A O 1
ATOM 903 N N . ASN A 1 114 ? 9.771 7.295 7.759 1.00 98.31 114 ASN A N 1
ATOM 904 C CA . ASN A 1 114 ? 9.744 6.994 9.196 1.00 98.31 114 ASN A CA 1
ATOM 905 C C . ASN A 1 114 ? 8.519 7.552 9.975 1.00 98.31 114 ASN A C 1
ATOM 907 O O . ASN A 1 114 ? 8.715 8.235 10.987 1.00 98.31 114 ASN A O 1
ATOM 911 N N . PRO A 1 115 ? 7.261 7.250 9.582 1.00 98.56 115 PRO A N 1
ATOM 912 C CA . PRO A 1 115 ? 6.085 7.691 10.335 1.00 98.56 115 PRO A CA 1
ATOM 913 C C . PRO A 1 115 ? 6.073 7.091 11.756 1.00 98.56 115 PRO A C 1
ATOM 915 O O . PRO A 1 115 ? 6.142 5.864 11.893 1.00 98.56 115 PRO A O 1
ATOM 918 N N . PRO A 1 116 ? 5.954 7.896 12.830 1.00 98.56 116 PRO A N 1
ATOM 919 C CA . PRO A 1 116 ? 5.991 7.401 14.211 1.00 98.56 116 PRO A CA 1
ATOM 920 C C . PRO A 1 116 ? 4.941 6.327 14.539 1.00 98.56 116 PRO A C 1
ATOM 922 O O . PRO A 1 116 ? 5.177 5.442 15.379 1.00 98.56 116 PRO A O 1
ATOM 925 N N . HIS A 1 117 ? 3.774 6.381 13.891 1.00 98.81 117 HIS A N 1
ATOM 926 C CA . HIS A 1 117 ? 2.680 5.437 14.127 1.00 98.81 117 HIS A CA 1
ATOM 927 C C . HIS A 1 117 ? 2.698 4.212 13.203 1.00 98.81 117 HIS A C 1
ATOM 929 O O . HIS A 1 117 ? 1.910 3.285 13.416 1.00 98.81 117 HIS A O 1
ATOM 935 N N . LEU A 1 118 ? 3.633 4.135 12.248 1.00 98.75 118 LEU A N 1
ATOM 936 C CA . LEU A 1 118 ? 3.829 2.950 11.417 1.00 98.75 118 LEU A CA 1
ATOM 937 C C . LEU A 1 118 ? 4.556 1.866 12.221 1.00 98.75 118 LEU A C 1
ATOM 939 O O . LEU A 1 118 ? 5.720 2.014 12.587 1.00 98.75 118 LEU A O 1
ATOM 943 N N . LYS A 1 119 ? 3.866 0.761 12.516 1.00 98.56 119 LYS A N 1
ATOM 944 C CA . LYS A 1 119 ? 4.415 -0.331 13.343 1.00 98.56 119 LYS A CA 1
ATOM 945 C C . LYS A 1 119 ? 4.911 -1.520 12.536 1.00 98.56 119 LYS A C 1
ATOM 947 O O . LYS A 1 119 ? 5.751 -2.269 13.026 1.00 98.56 119 LYS A O 1
ATOM 952 N N . CYS A 1 120 ? 4.379 -1.719 11.335 1.00 98.19 120 CYS A N 1
ATOM 953 C CA . CYS A 1 120 ? 4.722 -2.857 10.496 1.00 98.19 120 CYS A CA 1
ATOM 954 C C . CYS A 1 120 ? 4.431 -2.566 9.020 1.00 98.19 120 CYS A C 1
ATOM 956 O O . CYS A 1 120 ? 3.461 -1.878 8.693 1.00 98.19 120 CYS A O 1
ATOM 958 N N . ILE A 1 121 ? 5.252 -3.141 8.146 1.00 98.44 121 ILE A N 1
ATOM 959 C CA . ILE A 1 121 ? 4.981 -3.270 6.716 1.00 98.44 121 ILE A CA 1
ATOM 960 C C . ILE A 1 121 ? 4.997 -4.755 6.341 1.00 98.44 121 ILE A C 1
ATOM 962 O O . ILE A 1 121 ? 5.805 -5.528 6.858 1.00 98.44 121 ILE A O 1
ATOM 966 N N . ALA A 1 122 ? 4.112 -5.148 5.433 1.00 98.00 122 ALA A N 1
ATOM 967 C CA . ALA A 1 122 ? 4.051 -6.468 4.820 1.00 98.00 122 ALA A CA 1
ATOM 968 C C . ALA A 1 122 ? 3.979 -6.316 3.285 1.00 98.00 122 ALA A C 1
ATOM 970 O O . ALA A 1 122 ? 2.897 -6.440 2.696 1.00 98.00 122 ALA A O 1
ATOM 971 N N . PRO A 1 123 ? 5.116 -5.996 2.632 1.00 97.06 123 PRO A N 1
ATOM 972 C CA . PRO A 1 123 ? 5.181 -5.790 1.190 1.00 97.06 123 PRO A CA 1
ATOM 973 C C . PRO A 1 123 ? 5.266 -7.136 0.463 1.00 97.06 123 PRO A C 1
ATOM 975 O O . PRO A 1 123 ? 6.346 -7.700 0.278 1.00 97.06 123 PRO A O 1
ATOM 978 N N . PHE A 1 124 ? 4.122 -7.680 0.051 1.00 96.62 124 PHE A N 1
ATOM 979 C CA . PHE A 1 124 ? 4.085 -8.936 -0.694 1.00 96.62 124 PHE A CA 1
ATOM 980 C C . PHE A 1 124 ? 4.379 -8.677 -2.174 1.00 96.62 124 PHE A C 1
ATOM 982 O O . PHE A 1 124 ? 3.740 -7.848 -2.808 1.00 96.62 124 PHE A O 1
ATOM 989 N N . GLU A 1 125 ? 5.374 -9.362 -2.743 1.00 95.00 125 GLU A N 1
ATOM 990 C CA . GLU A 1 125 ? 5.737 -9.215 -4.167 1.00 95.00 125 GLU A CA 1
ATOM 991 C C . GLU A 1 125 ? 5.985 -7.748 -4.599 1.00 95.00 125 GLU A C 1
ATOM 993 O O . GLU A 1 125 ? 5.780 -7.377 -5.752 1.00 95.00 125 GLU A O 1
ATOM 998 N N . GLY A 1 126 ? 6.417 -6.898 -3.659 1.00 94.62 126 GLY A N 1
ATOM 999 C CA . GLY A 1 126 ? 6.652 -5.473 -3.879 1.00 94.62 126 GLY A CA 1
ATOM 1000 C C . GLY A 1 126 ? 8.117 -5.177 -4.189 1.00 94.62 126 GLY A C 1
ATOM 1001 O O . GLY A 1 126 ? 8.978 -5.362 -3.326 1.00 94.62 126 GLY A O 1
ATOM 1002 N N . ALA A 1 127 ? 8.391 -4.692 -5.401 1.00 94.69 127 ALA A N 1
ATOM 1003 C CA . ALA A 1 127 ? 9.723 -4.253 -5.809 1.00 94.69 127 ALA A CA 1
ATOM 1004 C C . ALA A 1 127 ? 10.279 -3.143 -4.895 1.00 94.69 127 ALA A C 1
ATOM 1006 O O . ALA A 1 127 ? 9.575 -2.203 -4.528 1.00 94.69 127 ALA A O 1
ATOM 1007 N N . SER A 1 128 ? 11.560 -3.258 -4.555 1.00 94.31 128 SER A N 1
ATOM 1008 C CA . SER A 1 128 ? 12.307 -2.311 -3.713 1.00 94.31 128 SER A CA 1
ATOM 1009 C C . SER A 1 128 ? 13.269 -1.440 -4.523 1.00 94.31 128 SER A C 1
ATOM 1011 O O . SER A 1 128 ? 13.635 -0.344 -4.104 1.00 94.31 128 SER A O 1
ATOM 1013 N N . ASP A 1 129 ? 13.639 -1.900 -5.720 1.00 94.25 129 ASP A N 1
ATOM 1014 C CA . ASP A 1 129 ? 14.473 -1.172 -6.666 1.00 94.25 129 ASP A CA 1
ATOM 1015 C C . ASP A 1 129 ? 13.813 -1.195 -8.041 1.00 94.25 129 ASP A C 1
ATOM 1017 O O . ASP A 1 129 ? 13.999 -2.106 -8.851 1.00 94.25 129 ASP A O 1
ATOM 1021 N N . ILE A 1 130 ? 13.039 -0.148 -8.315 1.00 91.69 130 ILE A N 1
ATOM 1022 C CA . ILE A 1 130 ? 12.271 -0.022 -9.553 1.00 91.69 130 ILE A CA 1
ATOM 1023 C C . ILE A 1 130 ? 13.173 -0.135 -10.787 1.00 91.69 130 ILE A C 1
ATOM 1025 O O . ILE A 1 130 ? 12.801 -0.777 -11.774 1.00 91.69 130 ILE A O 1
ATOM 1029 N N . TYR A 1 131 ? 14.378 0.439 -10.745 1.00 91.94 131 TYR A N 1
ATOM 1030 C CA . TYR A 1 131 ? 15.280 0.386 -11.887 1.00 91.94 131 TYR A CA 1
ATOM 1031 C C . TYR A 1 131 ? 15.773 -1.039 -12.135 1.00 91.94 131 TYR A C 1
ATOM 1033 O O . TYR A 1 131 ? 15.696 -1.520 -13.264 1.00 91.94 131 TYR A O 1
ATOM 1041 N N . ARG A 1 132 ? 16.270 -1.726 -11.104 1.00 94.44 132 ARG A N 1
ATOM 1042 C CA . ARG A 1 132 ? 16.895 -3.049 -11.258 1.00 94.44 132 ARG A CA 1
ATOM 1043 C C . ARG A 1 132 ? 15.884 -4.184 -11.395 1.00 94.44 132 ARG A C 1
ATOM 1045 O O . ARG A 1 132 ? 16.221 -5.207 -11.992 1.00 94.44 132 ARG A O 1
ATOM 1052 N N . GLU A 1 133 ? 14.676 -4.025 -10.862 1.00 92.75 133 GLU A N 1
ATOM 1053 C CA . GLU A 1 133 ? 13.686 -5.103 -10.745 1.00 92.75 133 GLU A CA 1
ATOM 1054 C C . GLU A 1 133 ? 12.567 -4.992 -11.787 1.00 92.75 133 GLU A C 1
ATOM 1056 O O . GLU A 1 133 ? 12.123 -6.021 -12.303 1.00 92.75 133 GLU A O 1
ATOM 1061 N N . ILE A 1 134 ? 12.172 -3.766 -12.160 1.00 89.88 134 ILE A N 1
ATOM 1062 C CA . ILE A 1 134 ? 11.064 -3.508 -13.094 1.00 89.88 134 ILE A CA 1
ATOM 1063 C C . ILE A 1 134 ? 11.565 -2.977 -14.442 1.00 89.88 134 ILE A C 1
ATOM 1065 O O . ILE A 1 134 ? 11.234 -3.542 -15.484 1.00 89.88 134 ILE A O 1
ATOM 1069 N N . ILE A 1 135 ? 12.368 -1.907 -14.447 1.00 90.44 135 ILE A N 1
ATOM 1070 C CA . ILE A 1 135 ? 12.718 -1.181 -15.681 1.00 90.44 135 ILE A CA 1
ATOM 1071 C C . ILE A 1 135 ? 13.831 -1.887 -16.465 1.00 90.44 135 ILE A C 1
ATOM 1073 O O . ILE A 1 135 ? 13.712 -2.075 -17.675 1.00 90.44 135 ILE A O 1
ATOM 1077 N N . CYS A 1 136 ? 14.919 -2.268 -15.798 1.00 93.19 136 CYS A N 1
ATOM 1078 C CA . CYS A 1 136 ? 16.180 -2.686 -16.409 1.00 93.19 136 CYS A CA 1
ATOM 1079 C C . CYS A 1 136 ? 16.856 -3.805 -15.604 1.00 93.19 136 CYS A C 1
ATOM 1081 O O . CYS A 1 136 ? 17.781 -3.569 -14.819 1.00 93.19 136 CYS A O 1
ATOM 1083 N N . ARG A 1 137 ? 16.484 -5.061 -15.866 1.00 91.62 137 ARG A N 1
ATOM 1084 C CA . ARG A 1 137 ? 17.182 -6.210 -15.269 1.00 91.62 137 ARG A CA 1
ATOM 1085 C C . ARG A 1 137 ? 18.526 -6.402 -15.972 1.00 91.62 137 ARG A C 1
ATOM 1087 O O . ARG A 1 137 ? 18.577 -6.618 -17.180 1.00 91.62 137 ARG A O 1
ATOM 1094 N N . GLY A 1 138 ? 19.624 -6.261 -15.228 1.00 94.94 138 GLY A N 1
ATOM 1095 C CA . GLY A 1 138 ? 20.982 -6.348 -15.785 1.00 94.94 138 GLY A CA 1
ATOM 1096 C C . GLY A 1 138 ? 21.312 -5.262 -16.821 1.00 94.94 138 GLY A C 1
ATOM 1097 O O . GLY A 1 138 ? 22.165 -5.478 -17.674 1.00 94.94 138 GLY A O 1
ATOM 1098 N N . GLY A 1 139 ? 20.619 -4.116 -16.785 1.00 94.56 139 GLY A N 1
ATOM 1099 C CA . GLY A 1 139 ? 20.802 -3.024 -17.751 1.00 94.56 139 GLY A CA 1
ATOM 1100 C C . GLY A 1 139 ? 20.053 -3.194 -19.078 1.00 94.56 139 GLY A C 1
ATOM 1101 O O . GLY A 1 139 ? 20.157 -2.326 -19.940 1.00 94.56 139 GLY A O 1
ATOM 1102 N N . ILE A 1 140 ? 19.278 -4.272 -19.250 1.00 94.94 140 ILE A N 1
ATOM 1103 C CA . ILE A 1 140 ? 18.462 -4.505 -20.448 1.00 94.94 140 ILE A CA 1
ATOM 1104 C C . ILE A 1 140 ? 17.033 -4.001 -20.186 1.00 94.94 140 ILE A C 1
ATOM 1106 O O . ILE A 1 140 ? 16.372 -4.532 -19.289 1.00 94.94 140 ILE A O 1
ATOM 1110 N N . PRO A 1 141 ? 16.517 -3.023 -20.958 1.00 92.69 141 PRO A N 1
ATOM 1111 C CA . PRO A 1 141 ? 15.180 -2.479 -20.728 1.00 92.69 141 PRO A CA 1
ATOM 1112 C C . PRO A 1 141 ? 14.059 -3.511 -20.919 1.00 92.69 141 PRO A C 1
ATOM 1114 O O . PRO A 1 141 ? 13.865 -4.041 -22.018 1.00 92.69 141 PRO A O 1
ATOM 1117 N N . CYS A 1 142 ? 13.259 -3.728 -19.875 1.00 89.69 142 CYS A N 1
ATOM 1118 C CA . CYS A 1 142 ? 12.021 -4.499 -19.906 1.00 89.69 142 CYS A CA 1
ATOM 1119 C C . CYS A 1 142 ? 10.845 -3.574 -20.247 1.00 89.69 142 CYS A C 1
ATOM 1121 O O . CYS A 1 142 ? 10.277 -2.892 -19.399 1.00 89.69 142 CYS A O 1
ATOM 1123 N N . LYS A 1 143 ? 10.483 -3.518 -21.530 1.00 87.94 143 LYS A N 1
ATOM 1124 C CA . LYS A 1 143 ? 9.497 -2.540 -22.025 1.00 87.94 143 LYS A CA 1
ATOM 1125 C C . LYS A 1 143 ? 8.054 -3.030 -21.937 1.00 87.94 143 LYS A C 1
ATOM 1127 O O . LYS A 1 143 ? 7.151 -2.208 -21.974 1.00 87.94 143 LYS A O 1
ATOM 1132 N N . ALA A 1 144 ? 7.833 -4.344 -21.877 1.00 88.00 144 ALA A N 1
ATOM 1133 C CA . ALA A 1 144 ? 6.498 -4.929 -22.011 1.00 88.00 144 ALA A CA 1
ATOM 1134 C C . ALA A 1 144 ? 5.555 -4.465 -20.893 1.00 88.00 144 ALA A C 1
ATOM 1136 O O . ALA A 1 144 ? 4.481 -3.947 -21.175 1.00 88.00 144 ALA A O 1
ATOM 1137 N N . PHE A 1 145 ? 5.993 -4.586 -19.638 1.00 83.62 145 PHE A N 1
ATOM 1138 C CA . PHE A 1 145 ? 5.178 -4.211 -18.484 1.00 83.62 145 PHE A CA 1
ATOM 1139 C C . PHE A 1 145 ? 4.963 -2.696 -18.381 1.00 83.62 145 PHE A C 1
ATOM 1141 O O . PHE A 1 145 ? 3.843 -2.245 -18.175 1.00 83.62 145 PHE A O 1
ATOM 1148 N N . LEU A 1 146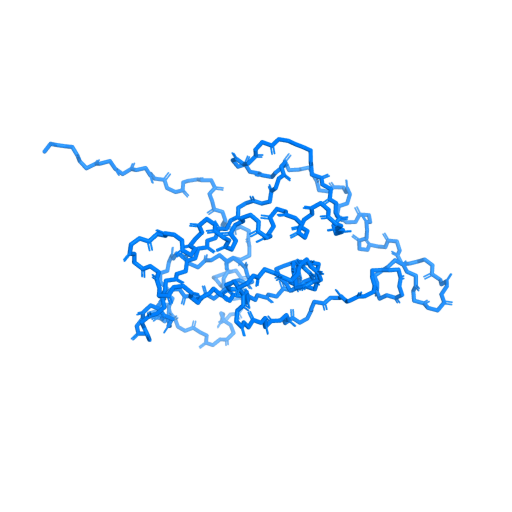 ? 6.008 -1.895 -18.606 1.00 83.62 146 LEU A N 1
ATOM 1149 C CA . LEU A 1 146 ? 5.885 -0.434 -18.570 1.00 83.62 146 LEU A CA 1
ATOM 1150 C C . LEU A 1 146 ? 4.984 0.105 -19.687 1.00 83.62 146 LEU A C 1
ATOM 1152 O O . LEU A 1 146 ? 4.232 1.043 -19.453 1.00 83.62 146 LEU A O 1
ATOM 1156 N N . ARG A 1 147 ? 5.025 -0.496 -20.885 1.00 87.69 147 ARG A N 1
ATOM 1157 C CA . ARG A 1 147 ? 4.079 -0.166 -21.962 1.00 87.69 147 ARG A CA 1
ATOM 1158 C C . ARG A 1 147 ? 2.661 -0.546 -21.590 1.00 87.69 147 ARG A C 1
ATOM 1160 O O . ARG A 1 147 ? 1.780 0.282 -21.749 1.00 87.69 147 ARG A O 1
ATOM 1167 N N . PHE A 1 148 ? 2.469 -1.750 -21.048 1.00 84.44 148 PHE A N 1
ATOM 1168 C CA . PHE A 1 148 ? 1.167 -2.172 -20.548 1.00 84.44 148 PHE A CA 1
ATOM 1169 C C . PHE A 1 148 ? 0.597 -1.129 -19.586 1.00 84.44 148 PHE A C 1
ATOM 1171 O O . PHE A 1 148 ? -0.506 -0.667 -19.830 1.00 84.44 148 PHE A O 1
ATOM 1178 N N . LEU A 1 149 ? 1.357 -0.701 -18.572 1.00 79.12 149 LEU A N 1
ATOM 1179 C CA . LEU A 1 149 ? 0.893 0.304 -17.614 1.00 79.12 149 LEU A CA 1
ATOM 1180 C C . LEU A 1 149 ? 0.647 1.686 -18.251 1.00 79.12 149 LE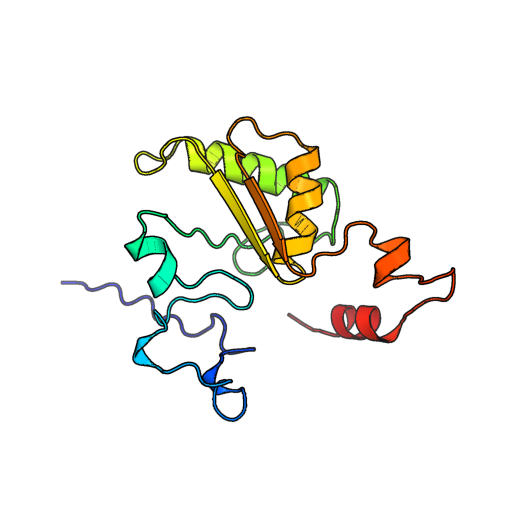U A C 1
ATOM 1182 O O . LEU A 1 149 ? -0.312 2.353 -17.884 1.00 79.12 149 LEU A O 1
ATOM 1186 N N . ALA A 1 150 ? 1.486 2.119 -19.198 1.00 78.56 150 ALA A N 1
ATOM 1187 C CA . ALA A 1 150 ? 1.357 3.427 -19.850 1.00 78.56 150 ALA A CA 1
ATOM 1188 C C . ALA A 1 150 ? 0.201 3.505 -20.866 1.00 78.56 150 ALA A C 1
ATOM 1190 O O . ALA A 1 150 ? -0.292 4.590 -21.157 1.00 78.56 150 ALA A O 1
ATOM 1191 N N . GLU A 1 151 ? -0.204 2.368 -21.432 1.00 80.38 151 GLU A N 1
ATOM 1192 C CA . GLU A 1 151 ? -1.277 2.264 -22.428 1.00 80.38 151 GLU A CA 1
ATOM 1193 C C . GLU A 1 151 ? -2.655 2.005 -21.787 1.00 80.38 151 GLU A C 1
ATOM 1195 O O . GLU A 1 151 ? -3.667 2.002 -22.489 1.00 80.38 151 GLU A O 1
ATOM 1200 N N . GLN A 1 152 ? -2.729 1.804 -20.462 1.00 64.12 152 GLN A N 1
ATOM 1201 C CA . GLN A 1 152 ? -4.005 1.787 -19.742 1.00 64.12 152 GLN A CA 1
ATOM 1202 C C . GLN A 1 152 ? -4.563 3.218 -19.682 1.00 64.12 152 GLN A C 1
ATOM 1204 O O . GLN A 1 152 ? -4.000 4.094 -19.028 1.00 64.12 152 GLN A O 1
ATOM 1209 N N . HIS A 1 153 ? -5.684 3.460 -20.360 1.00 50.72 153 HIS A N 1
ATOM 1210 C CA . HIS A 1 153 ? -6.485 4.666 -20.162 1.00 50.72 153 HIS A CA 1
ATOM 1211 C C . HIS A 1 153 ? -7.412 4.434 -18.961 1.00 50.72 153 HIS A C 1
ATOM 1213 O O . HIS A 1 153 ? -8.369 3.665 -19.081 1.00 50.72 153 HIS A O 1
ATOM 1219 N N . PHE A 1 154 ? -7.087 5.042 -17.818 1.00 50.50 154 PHE A N 1
ATOM 1220 C CA . PHE A 1 154 ? -7.964 5.106 -16.644 1.00 50.50 154 PHE A CA 1
ATOM 1221 C C . PHE A 1 154 ? -8.979 6.242 -16.785 1.00 50.50 154 PHE A C 1
ATOM 1223 O O . PHE A 1 154 ? -8.600 7.298 -17.346 1.00 50.50 154 PHE A O 1
#